Protein AF-A0A949MRN9-F1 (afdb_monomer)

Secondary structure (DSSP, 8-state):
-HHHHHHHHH-BGGGGTPPPBTTB-BSS---GGGHHHHHHHHHHHHHHHHH--SHHHHHHHHHHHHHH---S-TTS-HHHHHHHHHHHHHSSSHHHHHHHHHH--

Foldseek 3Di:
DLVVLVCQQVAFCVVVVHDDDPQHGGNAQFPPLLSNLLSVLVVQQVVLVVVDPDLVSQQVSLVVCLVPDDDPDPSHPNVLSNQLSNQLSNDPNSSVSSSVSRRDD

Solvent-accessible surface area (backbone atoms only — not comparable to full-atom values): 5758 Å² total; per-residue (Å²): 96,34,69,59,43,53,50,41,57,68,34,43,21,57,83,74,76,37,83,62,44,100,92,41,48,37,67,45,80,56,54,79,71,31,46,56,23,40,15,52,34,51,30,55,52,50,54,38,50,76,74,36,88,47,54,70,54,22,43,51,51,46,49,56,46,63,75,74,56,79,77,94,53,93,66,41,48,60,69,57,30,54,53,17,40,55,48,16,29,77,42,96,58,24,71,58,37,28,47,55,50,40,45,50,134

Sequence (105 aa):
MHEAAHIFHKCRRTELGLPETRRKKYLLDIDFRQRETFAYACEAYSRILELSDKPTERIRLANELLDDYELPDDQVDLEKYENALVAASTARNGWKKILDVCASE

pLDDT: mean 91.29, std 6.14, range [58.94, 97.31]

Mean predicted aligned error: 4.0 Å

Structure (mmCIF, N/CA/C/O backbone):
data_AF-A0A949MRN9-F1
#
_entry.id   AF-A0A949MRN9-F1
#
loop_
_atom_site.group_PDB
_atom_site.id
_atom_site.type_symbol
_atom_site.label_atom_id
_atom_site.label_alt_id
_atom_site.label_comp_id
_atom_site.label_asym_id
_atom_site.label_entity_id
_atom_site.label_seq_id
_atom_site.pdbx_PDB_ins_code
_atom_site.Cartn_x
_atom_site.Cartn_y
_atom_site.Cartn_z
_atom_site.occupancy
_atom_site.B_iso_or_equiv
_atom_site.auth_seq_id
_atom_site.auth_comp_id
_atom_site.auth_asym_id
_atom_site.auth_atom_id
_atom_site.pdbx_PDB_model_num
ATOM 1 N N . MET A 1 1 ? -4.246 -9.935 -3.491 1.00 86.56 1 MET A N 1
ATOM 2 C CA . MET A 1 1 ? -3.734 -9.019 -2.442 1.00 86.56 1 MET A CA 1
ATOM 3 C C . MET A 1 1 ? -4.682 -7.854 -2.215 1.00 86.56 1 MET A C 1
ATOM 5 O O . MET A 1 1 ? -4.917 -7.513 -1.063 1.00 86.56 1 MET A O 1
ATOM 9 N N . HIS A 1 2 ? -5.276 -7.324 -3.285 1.00 88.00 2 HIS A N 1
ATOM 10 C CA . HIS A 1 2 ? -6.290 -6.274 -3.256 1.00 88.00 2 HIS A CA 1
ATOM 11 C C . HIS A 1 2 ? -7.429 -6.536 -2.244 1.00 88.00 2 HIS A C 1
ATOM 13 O O . HIS A 1 2 ? -7.585 -5.800 -1.275 1.00 88.00 2 HIS A O 1
ATOM 19 N N . GLU A 1 3 ? -8.137 -7.667 -2.352 1.00 91.00 3 GLU A N 1
ATOM 20 C CA . GLU A 1 3 ? -9.223 -8.005 -1.407 1.00 91.00 3 GLU A CA 1
ATOM 21 C C . GLU A 1 3 ? -8.767 -8.143 0.053 1.00 91.00 3 GLU A C 1
ATOM 23 O O . GLU A 1 3 ? -9.498 -7.814 0.988 1.00 91.00 3 GLU A O 1
ATOM 28 N N . ALA A 1 4 ? -7.529 -8.596 0.276 1.00 90.06 4 ALA A N 1
ATOM 29 C CA . ALA A 1 4 ? -6.978 -8.671 1.624 1.00 90.06 4 ALA A CA 1
ATOM 30 C C . ALA A 1 4 ? -6.782 -7.267 2.220 1.00 90.06 4 ALA A C 1
ATOM 32 O O . ALA A 1 4 ? -7.072 -7.068 3.398 1.00 90.06 4 ALA A O 1
ATOM 33 N N . ALA A 1 5 ? -6.370 -6.280 1.418 1.00 89.81 5 ALA A N 1
ATOM 34 C CA . ALA A 1 5 ? -6.317 -4.887 1.857 1.00 89.81 5 ALA A CA 1
ATOM 35 C C . ALA A 1 5 ? -7.709 -4.380 2.271 1.00 89.81 5 ALA A C 1
ATOM 37 O O . ALA A 1 5 ? -7.860 -3.794 3.345 1.00 89.81 5 ALA A O 1
ATOM 38 N N . HIS A 1 6 ? -8.752 -4.711 1.504 1.00 89.56 6 HIS A N 1
ATOM 39 C CA . HIS A 1 6 ? -10.133 -4.354 1.850 1.00 89.56 6 HIS A CA 1
ATOM 40 C C . HIS A 1 6 ? -10.627 -4.972 3.152 1.00 89.56 6 HIS A C 1
ATOM 42 O O . HIS A 1 6 ? -11.319 -4.301 3.926 1.00 89.56 6 HIS A O 1
ATOM 48 N N . ILE A 1 7 ? -10.240 -6.215 3.445 1.00 89.12 7 ILE A N 1
ATOM 49 C CA . ILE A 1 7 ? -10.513 -6.838 4.747 1.00 89.12 7 ILE A CA 1
ATOM 50 C C . ILE A 1 7 ? -9.853 -6.021 5.867 1.00 89.12 7 ILE A C 1
ATOM 52 O O . ILE A 1 7 ? -10.500 -5.721 6.870 1.00 89.12 7 ILE A O 1
ATOM 56 N N . PHE A 1 8 ? -8.603 -5.589 5.691 1.00 86.75 8 PHE A N 1
ATOM 57 C CA . PHE A 1 8 ? -7.877 -4.811 6.700 1.00 86.75 8 P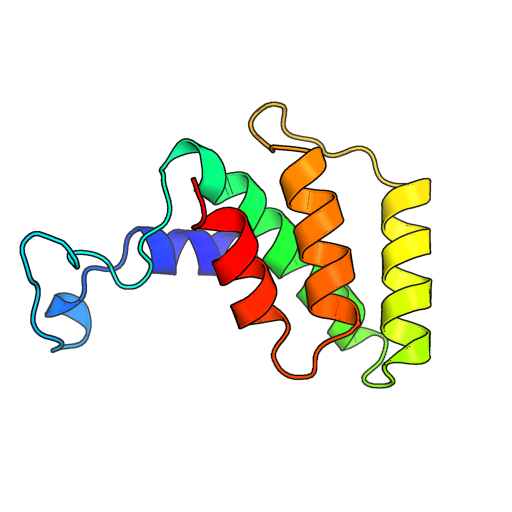HE A CA 1
ATOM 58 C C . PHE A 1 8 ? -8.474 -3.409 6.911 1.00 86.75 8 PHE A C 1
ATOM 60 O O . PHE A 1 8 ? -8.511 -2.932 8.046 1.00 86.75 8 PHE A O 1
ATOM 67 N N . HIS A 1 9 ? -9.007 -2.772 5.863 1.00 86.38 9 HIS A N 1
ATOM 68 C CA . HIS A 1 9 ? -9.717 -1.487 5.965 1.00 86.38 9 HIS A CA 1
ATOM 69 C C . HIS A 1 9 ? -11.024 -1.574 6.761 1.00 86.38 9 HIS A C 1
ATOM 71 O O . HIS A 1 9 ? -11.472 -0.583 7.344 1.00 86.38 9 HIS A O 1
ATOM 77 N N . LYS A 1 10 ? -11.673 -2.742 6.743 1.00 88.69 10 LYS A N 1
ATOM 78 C CA . LYS A 1 10 ? -12.956 -2.985 7.418 1.00 88.69 10 LYS A CA 1
ATOM 79 C C . LYS A 1 10 ? -12.780 -3.621 8.798 1.00 88.69 10 LYS A C 1
ATOM 81 O O . LYS A 1 10 ? -13.680 -3.497 9.626 1.00 88.69 10 LYS A O 1
ATOM 86 N N . CYS A 1 11 ? -11.632 -4.245 9.058 1.00 91.50 11 CYS A N 1
ATOM 87 C CA . CYS A 1 11 ? -11.340 -4.917 10.316 1.00 91.50 11 CYS A CA 1
ATOM 88 C C . CYS A 1 11 ? -11.271 -3.916 11.473 1.00 91.50 11 CYS A C 1
ATOM 90 O O . CYS A 1 11 ? -10.441 -2.998 11.491 1.00 91.50 11 CYS A O 1
ATOM 92 N N . ARG A 1 12 ? -12.144 -4.101 12.464 1.00 91.69 12 ARG A N 1
ATOM 93 C CA . ARG A 1 12 ? -12.091 -3.351 13.715 1.00 91.69 12 ARG A CA 1
ATOM 94 C C . ARG A 1 12 ? -10.987 -3.894 14.598 1.00 91.69 12 ARG A C 1
ATOM 96 O O . ARG A 1 12 ? -10.757 -5.092 14.700 1.00 91.69 12 ARG A O 1
ATOM 103 N N . ARG A 1 13 ? -10.339 -2.993 15.330 1.00 92.75 13 ARG A N 1
ATOM 104 C CA . ARG A 1 13 ? -9.267 -3.356 16.268 1.00 92.75 13 ARG A CA 1
ATOM 105 C C . ARG A 1 13 ? -9.733 -4.360 17.324 1.00 92.75 13 ARG A C 1
ATOM 107 O O . ARG A 1 13 ? -8.986 -5.271 17.673 1.00 92.75 13 ARG A O 1
ATOM 114 N N . THR A 1 14 ? -10.978 -4.235 17.770 1.00 94.00 14 THR A N 1
ATOM 115 C CA . THR A 1 14 ? -11.591 -5.127 18.758 1.00 94.00 14 THR A CA 1
ATOM 116 C C . THR A 1 14 ? -11.740 -6.567 18.267 1.00 94.00 14 THR A C 1
ATOM 118 O O . THR A 1 14 ? -11.633 -7.479 19.081 1.00 94.00 14 THR A O 1
ATOM 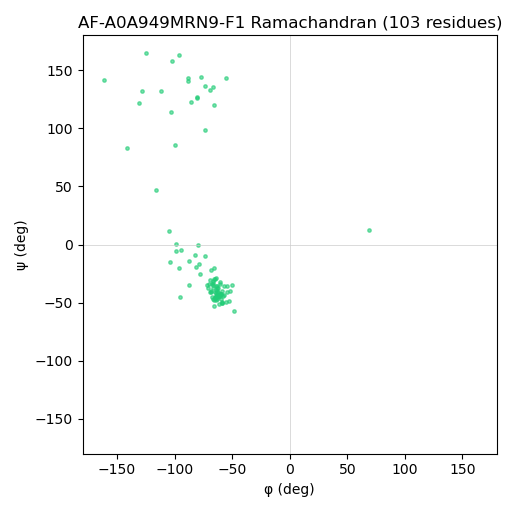121 N N . GLU A 1 15 ? -11.887 -6.796 16.957 1.00 91.69 15 GLU A N 1
ATOM 122 C CA . GLU A 1 15 ? -11.932 -8.146 16.365 1.00 91.69 15 GLU A CA 1
ATOM 123 C C . GLU A 1 15 ? -10.591 -8.885 16.510 1.00 91.69 15 GLU A C 1
ATOM 125 O O . GLU A 1 15 ? -10.551 -10.110 16.481 1.00 91.69 15 GLU A O 1
ATOM 130 N N . LEU A 1 16 ? -9.501 -8.145 16.737 1.00 89.81 16 LEU A N 1
ATOM 131 C CA . LEU A 1 16 ? -8.160 -8.670 17.009 1.00 89.81 16 LEU A CA 1
ATOM 132 C C . LEU A 1 16 ? -7.767 -8.558 18.493 1.00 89.81 16 LEU A C 1
ATOM 134 O O . LEU A 1 16 ? -6.594 -8.697 18.835 1.00 89.81 16 LEU A O 1
ATOM 138 N N . GLY A 1 17 ? -8.718 -8.244 19.381 1.00 93.25 17 GLY A N 1
ATOM 139 C CA . GLY A 1 17 ? -8.451 -8.015 20.805 1.00 93.25 17 GLY A CA 1
ATOM 140 C C . GLY A 1 17 ? -7.653 -6.738 21.098 1.00 93.25 17 GLY A C 1
ATOM 141 O O . GLY A 1 17 ? -7.162 -6.554 22.211 1.00 93.25 17 GLY A O 1
ATOM 142 N N . LEU A 1 18 ? -7.508 -5.842 20.117 1.00 91.56 18 LEU A N 1
ATOM 143 C CA . LEU A 1 18 ? -6.825 -4.565 20.284 1.00 91.56 18 LEU A CA 1
ATOM 144 C C . LEU A 1 18 ? -7.812 -3.489 20.767 1.00 91.56 18 LEU A C 1
ATOM 146 O O . LEU A 1 18 ? -8.955 -3.447 20.305 1.00 91.56 18 LEU A O 1
ATOM 150 N N . PRO A 1 19 ? -7.383 -2.560 21.641 1.00 91.06 19 PRO A N 1
ATOM 151 C CA . PRO A 1 19 ? -8.246 -1.475 22.083 1.00 91.06 19 PRO A CA 1
ATOM 152 C C . PRO A 1 19 ? -8.570 -0.526 20.922 1.00 91.06 19 PRO A C 1
ATOM 154 O O . PRO A 1 19 ? -7.686 -0.122 20.153 1.00 91.06 19 PRO A O 1
ATOM 157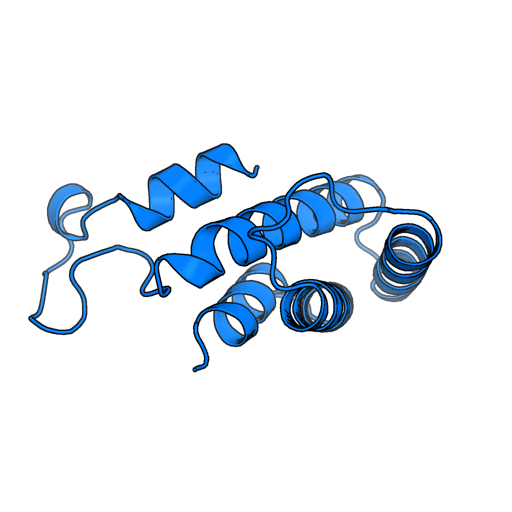 N N . GLU A 1 20 ? -9.843 -0.153 20.824 1.00 90.88 20 GLU A N 1
ATOM 158 C CA . GLU A 1 20 ? -10.345 0.907 19.953 1.00 90.88 20 GLU A CA 1
ATOM 159 C C . GLU A 1 20 ? -10.285 2.256 20.684 1.00 90.88 20 GLU A C 1
ATOM 161 O O . GLU A 1 20 ? -10.562 2.362 21.878 1.00 90.88 20 GLU A O 1
ATOM 166 N N . THR A 1 21 ? -9.921 3.310 19.956 1.00 87.19 21 THR A N 1
ATOM 167 C CA . THR A 1 21 ? -10.015 4.696 20.435 1.00 87.19 21 THR A CA 1
ATOM 168 C C . THR A 1 21 ? -10.834 5.513 19.448 1.00 87.19 21 THR A C 1
ATOM 170 O O . THR A 1 21 ? -10.986 5.120 18.291 1.00 87.19 21 THR A O 1
ATOM 173 N N . ARG A 1 22 ? -11.288 6.709 19.847 1.00 84.50 22 ARG A N 1
ATOM 174 C CA . ARG A 1 22 ? -12.032 7.610 18.949 1.00 84.50 22 ARG A CA 1
ATOM 175 C C . ARG A 1 22 ? -11.328 7.837 17.601 1.00 84.50 22 ARG A C 1
ATOM 177 O O . ARG A 1 22 ? -12.022 7.969 16.600 1.00 84.50 22 ARG A O 1
ATOM 184 N N . ARG A 1 23 ? -9.988 7.880 17.589 1.00 81.25 23 ARG A N 1
ATOM 185 C CA . ARG A 1 23 ? -9.154 8.118 16.395 1.00 81.25 23 ARG A CA 1
ATOM 186 C C . ARG A 1 23 ? -8.574 6.844 15.767 1.00 81.25 23 ARG A C 1
ATOM 188 O O . ARG A 1 23 ? -7.913 6.934 14.754 1.00 81.25 23 ARG A O 1
ATOM 195 N N . LYS A 1 24 ? -8.751 5.671 16.380 1.00 85.19 24 LYS A N 1
ATOM 196 C CA . LYS A 1 24 ? -8.211 4.392 15.885 1.00 85.19 24 LYS A CA 1
ATOM 197 C C . LYS A 1 24 ? -9.251 3.315 16.122 1.00 85.19 24 LYS A C 1
ATOM 199 O O . LYS A 1 24 ? -9.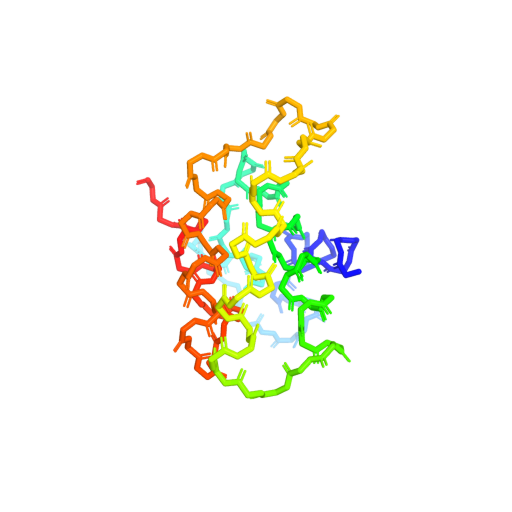215 2.648 17.156 1.00 85.19 24 LYS A O 1
ATOM 204 N N . LYS A 1 25 ? -10.204 3.221 15.199 1.00 89.62 25 LYS A N 1
ATOM 205 C CA . LYS A 1 25 ? -11.304 2.247 15.241 1.00 89.62 25 LYS A CA 1
ATOM 206 C C . LYS A 1 25 ? -10.991 0.999 14.434 1.00 89.62 25 LYS A C 1
ATOM 208 O O . LYS A 1 25 ? -11.165 -0.124 14.903 1.00 89.62 25 LYS A O 1
ATOM 213 N N . TYR A 1 26 ? -10.459 1.223 13.243 1.00 90.50 26 TYR A N 1
ATOM 214 C CA . TYR A 1 26 ? -10.074 0.184 12.305 1.00 90.50 26 TYR A CA 1
ATOM 215 C C . TYR A 1 26 ? -8.583 -0.128 12.421 1.00 90.50 26 TYR A C 1
ATOM 217 O O . TYR A 1 26 ? -7.819 0.613 13.052 1.00 90.50 26 TYR A O 1
ATOM 225 N N . LEU A 1 27 ? -8.184 -1.276 11.880 1.00 90.00 27 LEU A N 1
ATOM 226 C CA . LEU A 1 27 ? -6.797 -1.725 11.884 1.00 90.00 27 LEU A CA 1
ATOM 227 C C . LEU A 1 27 ? -5.895 -0.776 11.086 1.00 90.00 27 LEU A C 1
ATOM 229 O O . LEU A 1 27 ? -4.815 -0.427 11.564 1.00 90.00 27 LEU A O 1
ATOM 233 N N . LEU A 1 28 ? -6.369 -0.342 9.918 1.00 89.62 28 LEU A N 1
ATOM 234 C CA . LEU A 1 28 ? -5.742 0.676 9.082 1.00 89.62 28 LEU A CA 1
ATOM 235 C C . LEU A 1 28 ? -6.621 1.929 9.062 1.00 89.62 28 LEU A C 1
ATOM 237 O O . LEU A 1 28 ? -7.834 1.839 8.875 1.00 89.62 28 LEU A O 1
ATOM 241 N N . ASP A 1 29 ? -5.998 3.084 9.278 1.00 88.12 29 ASP A N 1
ATOM 242 C CA . ASP A 1 29 ? -6.654 4.390 9.254 1.00 88.12 29 ASP A CA 1
ATOM 243 C C . ASP A 1 29 ? -6.374 5.048 7.899 1.00 88.12 29 ASP A C 1
ATOM 245 O O . ASP A 1 29 ? -5.371 5.733 7.729 1.00 88.12 29 ASP A O 1
ATOM 249 N N . ILE A 1 30 ? -7.206 4.719 6.909 1.00 89.81 30 ILE A N 1
ATOM 250 C CA . ILE A 1 30 ? -7.124 5.224 5.533 1.00 89.81 30 ILE A CA 1
ATOM 251 C C . ILE A 1 30 ? -8.500 5.775 5.160 1.00 89.81 30 ILE A C 1
ATOM 253 O O . ILE A 1 30 ? -9.522 5.099 5.381 1.00 89.81 30 ILE A O 1
ATOM 257 N N . ASP A 1 31 ? -8.522 6.986 4.595 1.00 90.00 31 ASP A N 1
ATOM 258 C CA . ASP A 1 31 ? -9.746 7.602 4.083 1.00 90.00 31 ASP A CA 1
ATOM 259 C C . ASP A 1 31 ? -10.423 6.678 3.068 1.00 90.00 31 ASP A C 1
ATOM 261 O O . ASP A 1 31 ? -9.760 5.988 2.295 1.00 90.00 31 ASP A O 1
ATOM 265 N N . PHE A 1 32 ? -11.756 6.655 3.067 1.00 88.62 32 PHE A N 1
ATOM 266 C CA . PHE A 1 32 ? -12.526 5.795 2.174 1.00 88.62 32 PHE A CA 1
ATOM 267 C C . PHE A 1 32 ? -12.106 5.935 0.704 1.00 88.62 32 PHE A C 1
ATOM 269 O O . PHE A 1 32 ? -11.981 4.920 0.026 1.00 88.62 32 PHE A O 1
ATOM 276 N N . ARG A 1 33 ? -11.814 7.158 0.245 1.00 91.56 33 ARG A N 1
ATOM 277 C CA . ARG A 1 33 ? -11.414 7.449 -1.141 1.00 91.56 33 ARG A CA 1
ATOM 278 C C . ARG A 1 33 ? -10.038 6.902 -1.510 1.00 91.56 33 ARG A C 1
ATOM 280 O O . ARG A 1 33 ? -9.761 6.721 -2.681 1.00 91.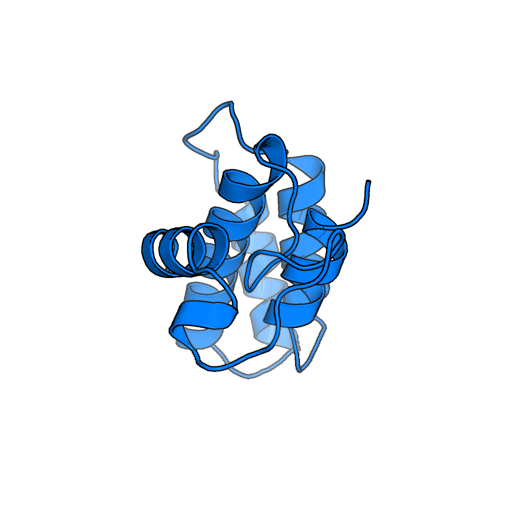56 33 ARG A O 1
ATOM 287 N N . GLN A 1 34 ? -9.182 6.638 -0.525 1.00 93.81 34 GLN A N 1
ATOM 288 C CA . GLN A 1 34 ? -7.816 6.153 -0.747 1.00 93.81 34 GLN A CA 1
ATOM 289 C C . GLN A 1 34 ? -7.691 4.634 -0.571 1.00 93.81 34 GLN A C 1
ATOM 291 O O . GLN A 1 34 ? -6.607 4.073 -0.721 1.00 93.81 34 GLN A O 1
ATOM 296 N N . ARG A 1 35 ? -8.792 3.938 -0.252 1.00 93.38 35 ARG A N 1
ATOM 297 C CA . ARG A 1 35 ? -8.784 2.485 -0.027 1.00 93.38 35 ARG A CA 1
ATOM 298 C C . ARG A 1 35 ? -8.507 1.697 -1.300 1.00 93.38 35 ARG A C 1
ATOM 300 O O . ARG A 1 35 ? -7.736 0.744 -1.228 1.00 93.38 35 ARG A O 1
ATOM 307 N N . GLU A 1 36 ? -9.089 2.099 -2.429 1.00 94.62 36 GLU A N 1
ATOM 308 C CA . GLU A 1 36 ? -8.818 1.467 -3.728 1.00 94.62 36 GLU A CA 1
ATOM 309 C C . GLU A 1 36 ? -7.369 1.709 -4.154 1.00 94.62 36 GLU A C 1
ATOM 311 O O . GLU A 1 36 ? -6.647 0.754 -4.434 1.00 94.62 36 GLU A O 1
ATOM 316 N N . THR A 1 37 ? -6.890 2.956 -4.068 1.00 95.62 37 THR A N 1
ATOM 317 C CA . THR A 1 37 ? -5.483 3.309 -4.323 1.00 95.62 37 THR A CA 1
ATOM 318 C C . THR A 1 37 ? -4.521 2.449 -3.504 1.00 95.62 37 THR A C 1
ATOM 320 O O . THR A 1 37 ? -3.591 1.850 -4.048 1.00 95.62 37 THR A O 1
ATOM 323 N N . PHE A 1 38 ? -4.769 2.321 -2.197 1.00 95.50 38 PHE A N 1
ATOM 324 C CA . PHE A 1 38 ? -3.964 1.475 -1.319 1.00 95.50 38 PHE A CA 1
ATOM 325 C C . PHE A 1 38 ? -4.014 -0.001 -1.739 1.00 95.50 38 PHE A C 1
ATOM 327 O O . PHE A 1 38 ? -2.976 -0.666 -1.783 1.00 95.50 38 PHE A O 1
ATOM 334 N N . ALA A 1 39 ? -5.201 -0.525 -2.056 1.00 95.25 39 ALA A N 1
ATOM 335 C CA . ALA A 1 39 ? -5.388 -1.922 -2.432 1.00 95.25 39 ALA A CA 1
ATOM 336 C C . ALA A 1 39 ? -4.666 -2.268 -3.746 1.00 95.25 39 ALA A C 1
ATOM 338 O O . ALA A 1 39 ? -3.931 -3.262 -3.786 1.00 95.25 39 ALA A O 1
ATOM 339 N N . TYR A 1 40 ? -4.791 -1.422 -4.774 1.00 95.75 40 TYR A N 1
ATOM 340 C CA . TYR A 1 40 ? -4.066 -1.567 -6.039 1.00 95.75 40 TYR A CA 1
ATOM 341 C C . TYR A 1 40 ? -2.552 -1.462 -5.850 1.00 95.75 40 TYR A C 1
ATOM 343 O O . TYR A 1 40 ? -1.816 -2.317 -6.343 1.00 95.75 40 TYR A O 1
ATOM 351 N N . ALA A 1 41 ? -2.064 -0.486 -5.078 1.00 95.88 41 ALA A N 1
ATOM 352 C CA . ALA A 1 41 ? -0.633 -0.350 -4.809 1.00 95.88 41 ALA A CA 1
ATOM 353 C C . ALA A 1 41 ? -0.065 -1.571 -4.058 1.00 95.88 41 ALA A C 1
ATOM 355 O O . ALA A 1 41 ? 1.017 -2.065 -4.388 1.00 95.88 41 ALA A O 1
ATOM 356 N N . CYS A 1 42 ? -0.799 -2.110 -3.077 1.00 96.06 42 CYS A N 1
ATOM 357 C CA . CYS A 1 42 ? -0.422 -3.348 -2.391 1.00 96.06 42 CYS A CA 1
ATOM 358 C C . CYS A 1 42 ? -0.387 -4.557 -3.329 1.00 96.06 42 CYS A C 1
ATOM 360 O O . CYS A 1 42 ? 0.497 -5.408 -3.196 1.00 96.06 42 CYS A O 1
ATOM 362 N N . GLU A 1 43 ? -1.336 -4.660 -4.256 1.00 95.31 43 GLU A N 1
ATOM 363 C CA . GLU A 1 43 ? -1.358 -5.729 -5.247 1.00 95.31 43 GLU A CA 1
ATOM 364 C C . GLU A 1 43 ? -0.183 -5.644 -6.218 1.00 95.31 43 GLU A C 1
ATOM 366 O O . GLU A 1 43 ? 0.576 -6.611 -6.321 1.00 95.31 43 GLU A O 1
ATOM 371 N N . ALA A 1 44 ? 0.015 -4.487 -6.849 1.00 95.56 44 ALA A N 1
ATOM 372 C CA . ALA A 1 44 ? 1.119 -4.236 -7.766 1.00 95.56 44 ALA A CA 1
ATOM 373 C C . ALA A 1 44 ? 2.476 -4.521 -7.104 1.00 95.56 44 ALA A C 1
ATOM 375 O O . ALA A 1 44 ? 3.283 -5.300 -7.615 1.00 95.56 44 ALA A O 1
ATOM 376 N N . TYR A 1 45 ? 2.702 -3.982 -5.903 1.00 96.56 45 TYR A N 1
ATOM 377 C CA . TYR A 1 45 ? 3.952 -4.199 -5.178 1.00 96.56 45 TYR A CA 1
ATOM 378 C C . TYR A 1 45 ? 4.168 -5.668 -4.782 1.00 96.56 45 TYR A C 1
ATOM 380 O O . TYR A 1 45 ? 5.296 -6.160 -4.823 1.00 96.56 45 TYR A O 1
ATOM 388 N N . SER A 1 46 ? 3.105 -6.403 -4.436 1.00 95.38 46 SER A N 1
ATOM 389 C CA . SER A 1 46 ? 3.216 -7.842 -4.168 1.00 95.38 46 SER A CA 1
ATOM 390 C C . SER A 1 46 ? 3.639 -8.625 -5.410 1.00 95.38 46 SER A C 1
ATOM 392 O O . SER A 1 46 ? 4.457 -9.532 -5.290 1.00 95.38 46 SER A O 1
ATOM 394 N N . ARG A 1 47 ? 3.132 -8.270 -6.597 1.00 95.12 47 ARG A N 1
ATOM 395 C CA . ARG A 1 47 ? 3.557 -8.893 -7.863 1.00 95.12 47 ARG A CA 1
ATOM 396 C C . ARG A 1 47 ? 5.014 -8.596 -8.183 1.00 95.12 47 ARG A C 1
ATOM 398 O O . ARG A 1 47 ? 5.751 -9.499 -8.561 1.00 95.12 47 ARG A O 1
ATOM 405 N N . ILE A 1 48 ? 5.461 -7.368 -7.941 1.00 95.50 48 ILE A N 1
ATOM 406 C CA . ILE A 1 48 ? 6.875 -7.002 -8.075 1.00 95.50 48 ILE A CA 1
ATOM 407 C C . ILE A 1 48 ? 7.751 -7.852 -7.138 1.00 95.50 48 ILE A C 1
ATOM 409 O O . ILE A 1 48 ? 8.798 -8.348 -7.555 1.00 95.50 48 ILE A O 1
ATOM 413 N N . LEU A 1 49 ? 7.317 -8.066 -5.891 1.00 95.00 49 LEU A N 1
ATOM 414 C CA . LEU A 1 49 ? 8.039 -8.904 -4.927 1.00 95.00 49 LEU A CA 1
ATOM 415 C C . LEU A 1 49 ? 8.082 -10.389 -5.308 1.00 95.00 49 LEU A C 1
ATOM 417 O O . LEU A 1 49 ? 9.065 -11.054 -4.989 1.00 95.00 49 LEU A O 1
ATOM 421 N N . GLU A 1 50 ? 7.053 -10.908 -5.980 1.00 95.69 50 GLU A N 1
ATOM 422 C CA . GLU A 1 50 ? 7.054 -12.277 -6.519 1.00 95.69 50 GLU A CA 1
ATOM 423 C C . GLU A 1 50 ? 8.113 -12.459 -7.618 1.00 95.69 50 GLU A C 1
ATOM 425 O O . GLU A 1 50 ? 8.657 -13.552 -7.772 1.00 95.69 50 GLU A O 1
ATOM 430 N N . LEU A 1 51 ? 8.432 -11.394 -8.361 1.00 96.00 51 LEU A N 1
ATOM 431 C CA . LEU A 1 51 ? 9.406 -11.420 -9.453 1.00 96.00 51 LEU A CA 1
ATOM 432 C C . LEU A 1 51 ? 10.844 -11.169 -8.984 1.00 96.00 51 LEU A C 1
ATOM 434 O O . LEU A 1 51 ? 11.777 -11.732 -9.560 1.00 96.00 51 LEU A O 1
ATOM 438 N N . SER A 1 52 ? 11.055 -10.319 -7.972 1.00 93.44 52 SER A N 1
ATOM 439 C CA . SER A 1 52 ? 12.397 -10.058 -7.443 1.00 93.44 52 SER A CA 1
ATOM 440 C C . SER A 1 52 ? 12.419 -9.442 -6.042 1.00 93.44 52 SER A C 1
ATOM 442 O O . SER A 1 52 ? 11.684 -8.510 -5.713 1.00 93.44 52 SER A O 1
ATOM 444 N N . ASP A 1 53 ? 13.381 -9.885 -5.233 1.00 89.94 53 ASP A N 1
ATOM 445 C CA . ASP A 1 53 ? 13.720 -9.309 -3.930 1.00 89.94 53 ASP A CA 1
ATOM 446 C C . ASP A 1 53 ? 14.869 -8.279 -4.003 1.00 89.94 53 ASP A C 1
ATOM 448 O O . ASP A 1 53 ? 15.177 -7.603 -3.010 1.00 89.94 53 ASP A O 1
ATOM 452 N N . LYS A 1 54 ? 15.482 -8.099 -5.181 1.00 93.75 54 LYS A N 1
ATOM 453 C CA . LYS A 1 54 ? 16.572 -7.139 -5.390 1.00 93.75 54 LYS A CA 1
ATOM 454 C C . LYS A 1 54 ? 16.009 -5.728 -5.570 1.00 93.75 54 LYS A C 1
ATOM 456 O O . LYS A 1 54 ? 15.193 -5.521 -6.465 1.00 93.75 54 LYS A O 1
ATOM 461 N N . PRO A 1 55 ? 16.475 -4.725 -4.800 1.00 92.12 55 PRO A N 1
ATOM 462 C CA . PRO A 1 55 ? 15.960 -3.357 -4.900 1.00 92.12 55 PRO A CA 1
ATOM 463 C C . PRO A 1 55 ? 16.013 -2.766 -6.313 1.00 92.12 55 PRO A C 1
ATOM 465 O O . PRO A 1 55 ? 15.056 -2.135 -6.742 1.00 92.12 55 PRO A O 1
ATOM 468 N N . THR A 1 56 ? 17.101 -3.003 -7.051 1.00 95.50 56 THR A N 1
ATOM 469 C CA . THR A 1 56 ? 17.270 -2.496 -8.422 1.00 95.50 56 THR A CA 1
ATOM 470 C C . THR A 1 56 ? 16.243 -3.081 -9.386 1.00 95.50 56 THR A C 1
ATOM 472 O O . THR A 1 56 ? 15.672 -2.348 -10.186 1.00 95.50 56 THR A O 1
ATOM 475 N N . GLU A 1 57 ? 15.959 -4.379 -9.272 1.00 96.69 57 GLU A N 1
ATOM 476 C CA . GLU A 1 57 ? 14.954 -5.041 -10.106 1.00 96.69 57 GLU A CA 1
ATOM 477 C C . GLU A 1 57 ? 13.539 -4.619 -9.733 1.00 96.69 57 GLU A C 1
ATOM 479 O O . GLU A 1 57 ? 12.728 -4.411 -10.623 1.00 96.69 57 GLU A O 1
ATOM 484 N N . ARG A 1 58 ? 13.238 -4.423 -8.442 1.00 96.75 58 ARG A N 1
ATOM 485 C CA . ARG A 1 58 ? 11.923 -3.906 -8.041 1.00 96.75 58 ARG A CA 1
ATOM 486 C C . ARG A 1 58 ? 11.644 -2.529 -8.621 1.00 96.75 58 ARG A C 1
ATOM 488 O O . ARG A 1 58 ? 10.538 -2.289 -9.079 1.00 96.75 58 ARG A O 1
ATOM 495 N N . ILE A 1 59 ? 12.638 -1.639 -8.606 1.00 96.31 59 ILE A N 1
ATOM 496 C CA . ILE A 1 59 ? 12.507 -0.300 -9.194 1.00 96.31 59 ILE A CA 1
ATOM 497 C C . ILE A 1 59 ? 12.296 -0.405 -10.708 1.00 96.31 59 ILE A C 1
ATOM 499 O O . ILE A 1 59 ? 11.402 0.249 -11.232 1.00 96.31 59 ILE A O 1
ATOM 503 N N . ARG A 1 60 ? 13.071 -1.252 -11.402 1.00 96.94 60 ARG A N 1
ATOM 504 C CA . ARG A 1 60 ? 12.898 -1.478 -12.845 1.00 96.94 60 ARG A CA 1
ATOM 505 C C . ARG A 1 60 ? 11.489 -1.985 -13.171 1.00 96.94 60 ARG A C 1
ATOM 507 O O . ARG A 1 60 ? 10.826 -1.399 -14.013 1.00 96.94 60 ARG A O 1
ATOM 514 N N . LEU A 1 61 ? 11.028 -3.021 -12.468 1.00 96.69 61 LEU A N 1
ATOM 515 C CA . LEU A 1 61 ? 9.695 -3.606 -12.647 1.00 96.69 61 LEU A CA 1
ATOM 516 C C . LEU A 1 61 ? 8.569 -2.621 -12.310 1.00 96.69 61 LEU A C 1
ATOM 518 O O . LEU A 1 61 ? 7.534 -2.640 -12.964 1.00 96.69 61 LEU A O 1
ATOM 522 N N . ALA A 1 62 ? 8.757 -1.767 -11.300 1.00 95.94 62 ALA A N 1
ATOM 523 C CA . ALA A 1 62 ? 7.798 -0.716 -10.976 1.00 95.94 62 ALA A CA 1
ATOM 524 C C . ALA A 1 62 ? 7.672 0.290 -12.122 1.00 95.94 62 ALA A C 1
ATOM 526 O O . ALA A 1 62 ? 6.557 0.602 -12.513 1.00 95.94 62 ALA A O 1
ATOM 527 N N . ASN A 1 63 ? 8.793 0.753 -12.680 1.00 95.06 63 ASN A N 1
ATOM 528 C CA . ASN A 1 63 ? 8.770 1.686 -13.806 1.00 95.06 63 ASN A CA 1
ATOM 529 C C . ASN A 1 63 ? 8.130 1.053 -15.050 1.00 95.06 63 ASN A C 1
ATOM 531 O O . ASN A 1 63 ? 7.272 1.674 -15.656 1.00 95.06 63 ASN A O 1
ATOM 535 N N . GLU A 1 64 ? 8.473 -0.198 -15.376 1.00 95.25 64 GLU A N 1
ATOM 536 C CA . GLU A 1 64 ? 7.846 -0.929 -16.492 1.00 95.25 64 GLU A CA 1
ATOM 537 C C . GLU A 1 64 ? 6.333 -1.066 -16.310 1.00 95.25 64 GLU A C 1
ATOM 539 O O . GLU A 1 64 ? 5.579 -0.896 -17.262 1.00 95.25 64 GLU A O 1
ATOM 544 N N . LEU A 1 65 ? 5.875 -1.332 -15.083 1.00 93.50 65 LEU A N 1
ATOM 545 C CA . LEU A 1 65 ? 4.447 -1.370 -14.795 1.00 93.50 65 LEU A CA 1
ATOM 546 C C . LEU A 1 65 ? 3.800 0.004 -15.002 1.00 93.50 65 LEU A C 1
ATOM 548 O O . LEU A 1 65 ? 2.732 0.070 -15.587 1.00 93.50 65 LEU A O 1
ATOM 552 N N . LEU A 1 66 ? 4.412 1.088 -14.523 1.00 92.75 66 LEU A N 1
ATOM 553 C CA . LEU A 1 66 ? 3.832 2.429 -14.642 1.00 92.75 66 LEU A CA 1
ATOM 554 C C . LEU A 1 66 ? 3.805 2.948 -16.087 1.00 92.75 66 LEU A C 1
ATOM 556 O O . LEU A 1 66 ? 2.886 3.682 -16.434 1.00 92.75 66 LEU A O 1
ATOM 560 N N . ASP A 1 67 ? 4.765 2.549 -16.921 1.00 91.38 67 ASP A N 1
ATOM 561 C CA . ASP A 1 67 ? 4.822 2.964 -18.327 1.00 91.38 67 ASP A CA 1
ATOM 562 C C . ASP A 1 67 ? 3.733 2.287 -19.188 1.00 91.38 67 ASP A C 1
ATOM 564 O O . ASP A 1 67 ? 3.197 2.916 -20.102 1.00 91.38 67 ASP A O 1
ATOM 568 N N . ASP A 1 68 ? 3.387 1.026 -18.897 1.00 82.75 68 ASP A N 1
ATOM 569 C CA . ASP A 1 68 ? 2.482 0.214 -19.729 1.00 82.75 68 ASP A CA 1
ATOM 570 C C . ASP A 1 68 ? 1.054 0.065 -19.164 1.00 82.75 68 ASP A C 1
ATOM 572 O O . ASP A 1 68 ? 0.155 -0.398 -19.874 1.00 82.75 68 ASP A O 1
ATOM 576 N N . TYR A 1 69 ? 0.820 0.387 -17.887 1.00 77.75 69 TYR A N 1
ATOM 577 C CA . TYR A 1 69 ? -0.406 -0.014 -17.192 1.00 77.75 69 TYR A CA 1
ATOM 578 C C . TYR A 1 69 ? -1.427 1.113 -17.039 1.00 77.75 69 TYR A C 1
ATOM 580 O O . TYR A 1 69 ? -1.251 2.050 -16.262 1.00 77.75 69 TYR A 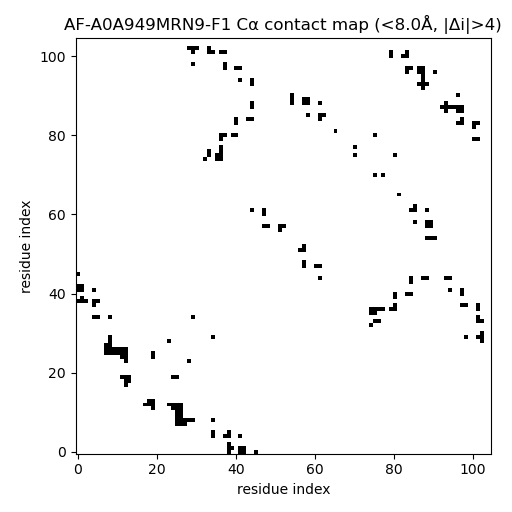O 1
ATOM 588 N N . GLU A 1 70 ? -2.569 0.949 -17.702 1.00 78.94 70 GLU A N 1
ATOM 589 C CA . GLU A 1 70 ? -3.761 1.754 -17.451 1.00 78.94 70 GLU A CA 1
ATOM 590 C C . GLU A 1 70 ? -4.570 1.139 -16.298 1.00 78.94 70 GLU A C 1
ATOM 592 O O . GLU A 1 70 ? -4.956 -0.035 -16.335 1.00 78.94 70 GLU A O 1
ATOM 597 N N . LEU A 1 71 ? -4.815 1.924 -15.245 1.00 78.38 71 LEU A N 1
ATOM 598 C CA . LEU A 1 71 ? -5.618 1.473 -14.111 1.00 78.38 71 LEU A CA 1
ATOM 599 C C . LEU A 1 71 ? -7.092 1.323 -14.528 1.00 78.38 71 LEU A C 1
ATOM 601 O O . LEU A 1 71 ? -7.652 2.231 -15.137 1.00 78.38 71 LEU A O 1
ATOM 605 N N . PRO A 1 72 ? -7.753 0.206 -14.178 1.00 70.62 72 PRO A N 1
ATOM 606 C CA . PRO A 1 72 ? -9.110 -0.083 -14.640 1.00 70.62 72 PRO A CA 1
ATOM 607 C C . PRO A 1 72 ? -10.212 0.657 -13.858 1.00 70.62 72 PRO A C 1
ATOM 609 O O . PRO A 1 72 ? -11.389 0.448 -14.145 1.00 70.62 72 PRO A O 1
ATOM 612 N N . ASP A 1 73 ? -9.857 1.465 -12.854 1.00 77.69 73 ASP A N 1
ATOM 613 C CA . ASP A 1 73 ? -10.786 2.043 -11.879 1.00 77.69 73 ASP A CA 1
ATOM 614 C C . ASP A 1 73 ? -10.558 3.557 -11.725 1.00 77.69 73 ASP A C 1
ATOM 616 O O . ASP A 1 73 ? -9.464 4.003 -11.372 1.00 77.69 73 ASP A O 1
ATOM 620 N N . ASP A 1 74 ? -11.608 4.341 -11.982 1.00 78.44 74 ASP A N 1
ATOM 621 C CA . ASP A 1 74 ? -11.606 5.806 -11.915 1.00 78.44 74 ASP A CA 1
ATOM 622 C C . ASP A 1 74 ? -11.588 6.351 -10.477 1.00 78.44 74 ASP A C 1
ATOM 624 O O . ASP A 1 74 ? -11.369 7.545 -10.265 1.00 78.44 74 ASP A O 1
ATOM 628 N N . GLN A 1 75 ? -11.781 5.486 -9.478 1.00 84.56 75 GLN A N 1
ATOM 629 C CA . GLN A 1 75 ? -11.674 5.822 -8.059 1.00 84.56 75 GLN A CA 1
ATOM 630 C C . GLN A 1 75 ? -10.228 5.808 -7.555 1.00 84.56 75 GLN A C 1
ATOM 632 O O . GLN A 1 75 ? -9.980 6.226 -6.421 1.00 84.56 75 GLN A O 1
ATOM 637 N N . VAL A 1 76 ? -9.274 5.338 -8.367 1.00 91.44 76 VAL A N 1
ATOM 638 C CA . VAL A 1 76 ? -7.859 5.321 -7.997 1.00 91.44 76 VAL A CA 1
ATOM 639 C C . VAL A 1 76 ? -7.234 6.692 -8.220 1.00 91.44 76 VAL A C 1
ATOM 641 O O . VAL A 1 76 ? -7.240 7.254 -9.312 1.00 91.44 76 VAL A O 1
ATOM 644 N N . ASP A 1 77 ? -6.623 7.205 -7.160 1.00 93.44 77 ASP A N 1
ATOM 645 C CA . ASP A 1 77 ? -5.759 8.376 -7.219 1.00 93.44 77 ASP A CA 1
ATOM 646 C C . ASP A 1 77 ? -4.431 7.983 -7.885 1.00 93.44 77 ASP A C 1
ATOM 648 O O . ASP A 1 77 ? -3.560 7.383 -7.247 1.00 93.44 77 ASP A O 1
ATOM 652 N N . LEU A 1 78 ? -4.308 8.268 -9.187 1.00 92.19 78 LEU A N 1
ATOM 653 C CA . LEU A 1 78 ? -3.154 7.879 -10.008 1.00 92.19 78 LEU A CA 1
ATOM 654 C C . LEU A 1 78 ? -1.836 8.423 -9.448 1.00 92.19 78 LEU A C 1
ATOM 656 O O . LEU A 1 78 ? -0.854 7.690 -9.344 1.00 92.19 78 LEU A O 1
ATOM 660 N N . GLU A 1 79 ? -1.826 9.683 -9.014 1.00 92.94 79 GLU A N 1
ATOM 661 C CA . GLU A 1 79 ? -0.626 10.319 -8.472 1.00 92.94 79 GLU A CA 1
ATOM 662 C C . GLU A 1 79 ? -0.186 9.633 -7.172 1.00 92.94 79 GLU A C 1
ATOM 664 O O . GLU A 1 79 ? 0.995 9.316 -6.989 1.00 92.94 79 GLU A O 1
ATOM 669 N N . LYS A 1 80 ? -1.121 9.351 -6.254 1.00 94.88 80 LYS A N 1
ATOM 670 C CA . LYS A 1 80 ? -0.790 8.610 -5.027 1.00 94.88 80 LYS A CA 1
ATOM 671 C C . LYS A 1 80 ? -0.393 7.165 -5.321 1.00 94.88 80 LYS A C 1
ATOM 673 O O . LYS A 1 80 ? 0.502 6.656 -4.646 1.00 94.88 80 LYS A O 1
ATOM 678 N N . TYR A 1 81 ? -0.995 6.518 -6.318 1.00 95.69 81 TYR A N 1
ATOM 679 C CA . TYR A 1 81 ? -0.626 5.166 -6.740 1.00 95.69 81 TYR A CA 1
ATOM 680 C C . TYR A 1 81 ? 0.829 5.096 -7.230 1.00 95.69 81 TYR A C 1
ATOM 682 O O . TYR A 1 81 ? 1.611 4.292 -6.712 1.00 95.69 81 TYR A O 1
ATOM 690 N N . GLU A 1 82 ? 1.222 5.976 -8.153 1.00 95.44 82 GLU A N 1
ATOM 691 C CA . GLU A 1 82 ? 2.590 6.056 -8.680 1.00 95.44 82 GLU A CA 1
ATOM 692 C C . GLU A 1 82 ? 3.603 6.330 -7.562 1.00 95.44 82 GLU A C 1
ATOM 694 O O . GLU A 1 82 ? 4.577 5.588 -7.379 1.00 95.44 82 GLU A O 1
ATOM 699 N N . ASN A 1 83 ? 3.326 7.346 -6.738 1.00 95.88 83 ASN A N 1
ATOM 700 C CA . ASN A 1 83 ? 4.174 7.713 -5.608 1.00 95.88 83 ASN A CA 1
ATOM 701 C C . ASN A 1 83 ? 4.328 6.561 -4.604 1.00 95.88 83 ASN A C 1
ATOM 703 O O . ASN A 1 83 ? 5.434 6.292 -4.121 1.00 95.88 83 ASN A O 1
ATOM 707 N N . ALA A 1 84 ? 3.238 5.850 -4.300 1.00 96.62 84 ALA A N 1
ATOM 708 C CA . ALA A 1 84 ? 3.258 4.695 -3.411 1.00 96.62 84 ALA A CA 1
ATOM 709 C C . ALA A 1 84 ? 4.120 3.563 -3.979 1.00 96.62 84 ALA A C 1
ATOM 711 O O . ALA A 1 84 ? 4.915 2.977 -3.238 1.00 96.62 84 ALA A O 1
ATOM 712 N N . LEU A 1 85 ? 4.010 3.271 -5.277 1.00 96.19 85 LEU A N 1
ATOM 713 C CA . LEU A 1 85 ? 4.734 2.174 -5.915 1.00 96.19 85 LEU A CA 1
ATOM 714 C C . LEU A 1 85 ? 6.245 2.442 -5.992 1.00 96.19 85 LEU A C 1
ATOM 716 O O . LEU A 1 85 ? 7.052 1.558 -5.675 1.00 96.19 85 LEU A O 1
ATOM 720 N N . VAL A 1 86 ? 6.639 3.677 -6.316 1.00 95.50 86 VAL A N 1
ATOM 721 C CA . VAL A 1 86 ? 8.044 4.116 -6.296 1.00 95.50 86 VAL A CA 1
ATOM 722 C C . VAL A 1 86 ? 8.606 4.064 -4.870 1.00 95.50 86 VAL A C 1
ATOM 724 O O . VAL A 1 86 ? 9.673 3.482 -4.624 1.00 95.50 86 VAL A O 1
ATOM 727 N N . ALA A 1 87 ? 7.876 4.608 -3.891 1.00 96.38 87 ALA A N 1
ATOM 728 C CA . ALA A 1 87 ? 8.299 4.601 -2.492 1.00 96.38 87 ALA A CA 1
ATOM 729 C C . ALA A 1 87 ? 8.412 3.175 -1.924 1.00 96.38 87 ALA A C 1
ATOM 731 O O . ALA A 1 87 ? 9.326 2.878 -1.150 1.00 96.38 87 ALA A O 1
ATOM 732 N N . ALA A 1 88 ? 7.511 2.272 -2.312 1.00 97.31 88 ALA A N 1
ATOM 733 C CA . ALA A 1 88 ? 7.537 0.882 -1.877 1.00 97.31 88 ALA A CA 1
ATOM 734 C C . ALA A 1 88 ? 8.739 0.123 -2.442 1.00 97.31 88 ALA A C 1
ATOM 736 O O . ALA A 1 88 ? 9.437 -0.571 -1.701 1.00 97.31 88 ALA A O 1
ATOM 737 N N . SER A 1 89 ? 9.003 0.293 -3.738 1.00 96.44 89 SER A N 1
ATOM 738 C CA . SER A 1 89 ? 10.031 -0.448 -4.476 1.00 96.44 89 SER A CA 1
ATOM 739 C C . SER A 1 89 ? 11.448 -0.120 -4.007 1.00 96.44 89 SER A C 1
ATOM 741 O O . SER A 1 89 ? 12.306 -1.009 -3.938 1.00 96.44 89 SER A O 1
ATOM 743 N N . THR A 1 90 ? 11.666 1.125 -3.580 1.00 94.69 90 THR A N 1
ATOM 744 C CA . THR A 1 90 ? 12.937 1.612 -3.020 1.00 94.69 90 THR A CA 1
ATOM 745 C C . THR A 1 90 ? 13.158 1.217 -1.554 1.00 94.69 90 THR A C 1
ATOM 747 O O . THR A 1 90 ? 14.291 1.247 -1.067 1.00 94.69 90 THR A O 1
ATOM 750 N N . ALA A 1 91 ? 12.112 0.800 -0.836 1.00 93.31 91 ALA A N 1
ATOM 751 C CA . ALA A 1 91 ? 12.173 0.502 0.590 1.00 93.31 91 ALA A CA 1
ATOM 752 C C . ALA A 1 91 ? 12.233 -1.007 0.891 1.00 93.31 91 ALA A C 1
ATOM 754 O O . ALA A 1 91 ? 11.815 -1.856 0.109 1.00 93.31 91 ALA A O 1
ATOM 755 N N . ARG A 1 92 ? 12.730 -1.366 2.084 1.00 86.19 92 ARG A N 1
ATOM 756 C CA . ARG A 1 92 ? 12.639 -2.749 2.606 1.00 86.19 92 ARG A CA 1
ATOM 757 C C . ARG A 1 92 ? 11.284 -3.058 3.250 1.00 86.19 92 ARG A C 1
ATOM 759 O O . ARG A 1 92 ? 10.928 -4.216 3.420 1.00 86.19 92 ARG A O 1
ATOM 766 N N . ASN A 1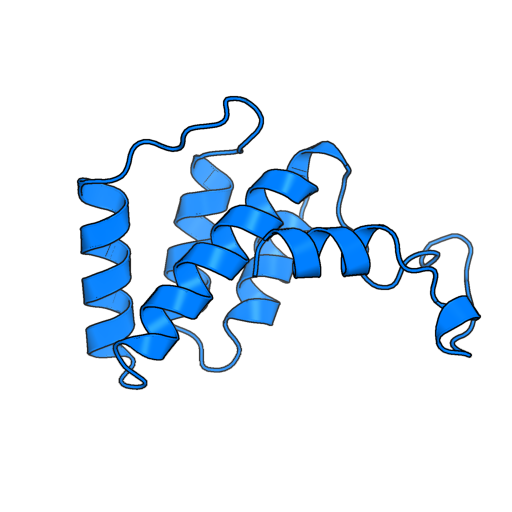 93 ? 10.530 -2.028 3.618 1.00 90.81 93 ASN A N 1
ATOM 767 C CA . ASN A 1 93 ? 9.225 -2.102 4.270 1.00 90.81 93 ASN A CA 1
ATOM 768 C C . ASN A 1 93 ? 8.126 -1.509 3.374 1.00 90.81 93 ASN A C 1
ATOM 770 O O . ASN A 1 93 ? 7.325 -0.703 3.843 1.00 90.81 93 ASN A O 1
ATOM 774 N N . GLY A 1 94 ? 8.102 -1.892 2.093 1.00 93.88 94 GLY A N 1
ATOM 775 C CA . GLY A 1 94 ? 7.301 -1.219 1.066 1.00 93.88 94 GLY A CA 1
ATOM 776 C C . GLY A 1 94 ? 5.807 -1.089 1.381 1.00 93.88 94 GLY A C 1
ATOM 777 O O . GLY A 1 94 ? 5.240 -0.028 1.159 1.00 93.88 94 GLY A O 1
ATOM 778 N N . TRP A 1 95 ? 5.189 -2.077 2.037 1.00 92.50 95 TRP A N 1
ATOM 779 C CA . TRP A 1 95 ? 3.782 -1.974 2.456 1.00 92.50 95 TRP A CA 1
ATOM 780 C C . TRP A 1 95 ? 3.515 -0.812 3.428 1.00 92.50 95 TRP A C 1
ATOM 782 O O . TRP A 1 95 ? 2.464 -0.183 3.360 1.00 92.50 95 TRP A O 1
ATOM 792 N N . LYS A 1 96 ? 4.471 -0.484 4.313 1.00 94.44 96 LYS A N 1
ATOM 793 C CA . LYS A 1 96 ? 4.351 0.681 5.203 1.00 94.44 96 LYS A CA 1
ATOM 794 C C . LYS A 1 96 ? 4.470 1.979 4.419 1.00 94.44 96 LYS A C 1
ATOM 796 O O . LYS A 1 96 ? 3.807 2.936 4.767 1.00 94.44 96 LYS A O 1
ATOM 801 N N . LYS A 1 97 ? 5.284 2.003 3.360 1.00 96.81 97 LYS A N 1
ATOM 802 C CA . LYS A 1 97 ? 5.398 3.172 2.481 1.00 96.81 97 LYS A CA 1
ATOM 803 C C . LYS A 1 97 ? 4.127 3.414 1.684 1.00 96.81 97 LYS A C 1
ATOM 805 O O . LYS A 1 97 ? 3.692 4.554 1.608 1.00 96.81 97 LYS A O 1
ATOM 810 N N . ILE A 1 98 ? 3.496 2.350 1.198 1.00 97.00 98 ILE A N 1
ATOM 811 C CA . ILE A 1 98 ? 2.176 2.435 0.563 1.00 97.00 98 ILE A CA 1
ATOM 812 C C . ILE A 1 98 ? 1.153 2.994 1.557 1.00 97.00 98 ILE A C 1
ATOM 814 O O . ILE A 1 98 ? 0.425 3.925 1.224 1.00 97.00 98 ILE A O 1
ATOM 818 N N . LEU A 1 99 ? 1.145 2.479 2.793 1.00 95.25 99 LEU A N 1
ATOM 819 C CA . LEU A 1 99 ? 0.274 2.986 3.854 1.00 95.25 99 LEU A CA 1
ATOM 820 C C . LEU A 1 99 ? 0.532 4.466 4.143 1.00 95.25 99 LEU A C 1
ATOM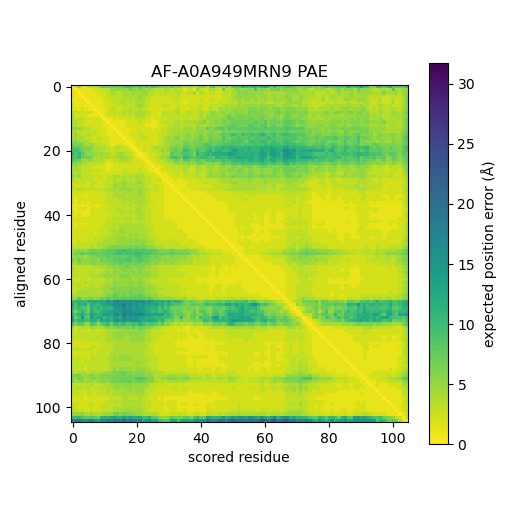 822 O O . LEU A 1 99 ? -0.420 5.231 4.177 1.00 95.25 99 LEU A O 1
ATOM 826 N N . ASP A 1 100 ? 1.790 4.866 4.329 1.00 95.38 100 ASP A N 1
ATOM 827 C CA . ASP A 1 100 ? 2.159 6.252 4.624 1.00 95.38 100 ASP A CA 1
ATOM 828 C C . ASP A 1 100 ? 1.664 7.200 3.517 1.00 95.38 100 ASP A C 1
ATOM 830 O O . ASP A 1 100 ? 1.090 8.242 3.822 1.00 95.38 100 ASP A O 1
ATOM 834 N N . VAL A 1 101 ? 1.830 6.832 2.240 1.00 96.06 101 VAL A N 1
ATOM 835 C CA . VAL A 1 101 ? 1.371 7.642 1.095 1.00 96.06 101 VAL A CA 1
ATOM 836 C C . VAL A 1 101 ? -0.158 7.725 1.038 1.00 96.06 101 VAL A C 1
ATOM 838 O O . VAL A 1 101 ? -0.702 8.818 0.912 1.00 96.06 101 VAL A O 1
ATOM 841 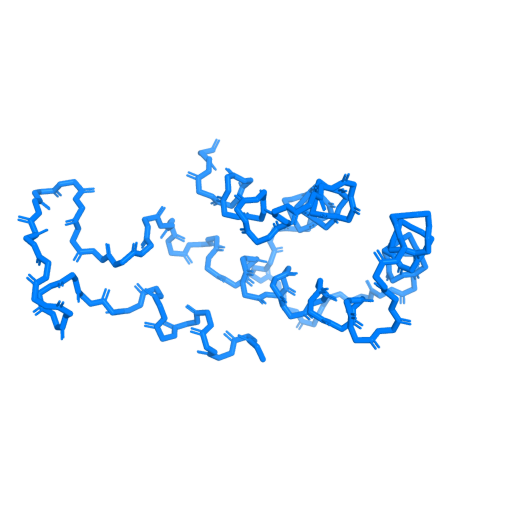N N . CYS A 1 102 ? -0.863 6.599 1.176 1.00 94.44 102 CYS A N 1
ATOM 842 C CA . CYS A 1 102 ? -2.324 6.563 1.019 1.00 94.44 102 CYS A CA 1
ATOM 843 C C . CYS A 1 102 ? -3.084 7.088 2.250 1.00 94.44 102 CYS A C 1
ATOM 845 O O . CYS A 1 102 ? -4.223 7.529 2.126 1.00 94.44 102 CYS A O 1
ATOM 847 N N . ALA A 1 103 ? -2.481 7.022 3.440 1.00 90.81 103 ALA A N 1
ATOM 848 C CA . ALA A 1 103 ? -3.064 7.527 4.684 1.00 90.81 103 ALA A CA 1
ATOM 849 C C . ALA A 1 103 ? -2.759 9.012 4.938 1.00 90.81 103 ALA A C 1
ATOM 851 O O . ALA A 1 103 ? -3.371 9.610 5.822 1.00 90.81 103 ALA A O 1
ATOM 852 N N . SER A 1 104 ? -1.806 9.600 4.208 1.00 76.94 104 SER A N 1
ATOM 853 C CA . SER A 1 104 ? -1.546 11.041 4.265 1.00 76.94 104 SER A CA 1
ATOM 854 C C . SER A 1 104 ? -2.665 11.796 3.546 1.00 76.94 104 SER A C 1
ATOM 856 O O . SER A 1 104 ? -3.092 11.368 2.470 1.00 76.94 104 SER A O 1
ATOM 858 N N . GLU A 1 105 ? -3.140 12.891 4.151 1.00 58.94 105 GLU A N 1
ATOM 859 C CA . GLU A 1 105 ? -4.169 13.779 3.578 1.00 58.94 105 GLU A CA 1
ATOM 860 C C . GLU A 1 105 ? -3.688 14.395 2.257 1.00 58.94 105 GLU A C 1
ATOM 862 O O . GLU A 1 105 ? -2.651 15.095 2.273 1.00 58.94 105 GLU A O 1
#

Radius of gyration: 14.19 Å; Cα contacts (8 Å, |Δi|>4): 125; chains: 1; bounding box: 30×26×42 Å